Protein AF-A0A7J5IFQ5-F1 (afdb_monomer_lite)

pLDDT: mean 88.35, std 12.16, range [52.94, 97.81]

Secondary structure (DSSP, 8-state):
---HHHHHHHHHHHS-GGGTS-HHHHHIIIIIS---HHHHHHTHHHHHHHHHH-TTHHHHHHHHHHHHTTSSSHHHHHHHHHHHHHHHH--

Sequence (91 aa):
FRDEELEVKELQAKVTARHQIDSHVYEYLRYSCGFTSEEINRNKETFITAQENITDLIRELAILNGKSREKNNPKGWIINALKGKIKEYSA

Structure (mmCIF, N/CA/C/O backbone):
data_AF-A0A7J5IFQ5-F1
#
_entry.id   AF-A0A7J5IFQ5-F1
#
loop_
_atom_site.group_PDB
_atom_site.id
_atom_site.type_symbol
_atom_site.label_atom_id
_atom_site.label_alt_id
_atom_site.label_comp_id
_atom_site.label_asym_id
_atom_site.label_entity_id
_atom_site.label_seq_id
_atom_site.pdbx_PDB_ins_code
_atom_site.Cartn_x
_atom_site.Cartn_y
_atom_site.Cartn_z
_atom_site.occupancy
_atom_site.B_iso_or_equiv
_atom_site.auth_seq_id
_atom_site.auth_comp_id
_atom_site.auth_asym_id
_atom_site.auth_atom_id
_atom_site.pdbx_PDB_model_num
ATOM 1 N N . PHE A 1 1 ? -10.471 25.699 21.222 1.00 52.94 1 PHE A N 1
ATOM 2 C CA . PHE A 1 1 ? -10.561 24.241 21.046 1.00 52.94 1 PHE A CA 1
ATOM 3 C C . PHE A 1 1 ? -9.377 23.834 20.189 1.00 52.94 1 PHE A C 1
ATOM 5 O O . PHE A 1 1 ? -9.239 24.384 19.104 1.00 52.94 1 PHE A O 1
ATOM 12 N N . ARG A 1 2 ? -8.439 23.048 20.735 1.00 56.06 2 ARG A N 1
ATOM 13 C CA . ARG A 1 2 ? -7.326 22.491 19.953 1.00 56.06 2 ARG A CA 1
ATOM 14 C C . ARG A 1 2 ? -7.907 21.347 19.138 1.00 56.06 2 ARG A C 1
ATOM 16 O O . ARG A 1 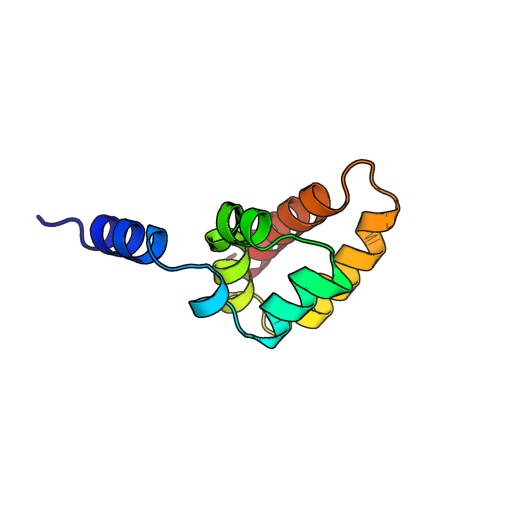2 ? -8.569 20.486 19.705 1.00 56.06 2 ARG A O 1
ATOM 23 N N . ASP A 1 3 ? -7.733 21.419 17.832 1.00 62.81 3 ASP A N 1
ATOM 24 C CA . ASP A 1 3 ? -8.225 20.416 16.901 1.00 6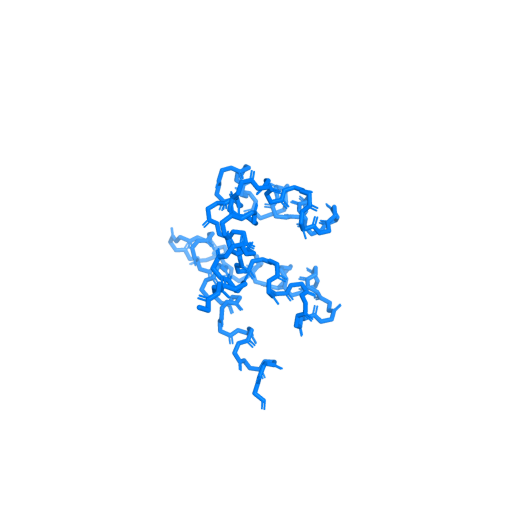2.81 3 ASP A CA 1
ATOM 25 C C . ASP A 1 3 ? -7.247 19.231 16.942 1.00 62.81 3 ASP A C 1
ATOM 27 O O . ASP A 1 3 ? -6.262 19.191 16.205 1.00 62.81 3 ASP A O 1
ATOM 31 N N . GLU A 1 4 ? -7.444 18.329 17.911 1.00 69.88 4 GLU A N 1
ATOM 32 C CA . GLU A 1 4 ? -6.582 17.156 18.142 1.00 69.88 4 GLU A CA 1
ATOM 33 C C . GLU A 1 4 ? -6.420 16.310 16.872 1.00 69.88 4 GLU A C 1
ATOM 35 O O . GLU A 1 4 ? -5.353 15.754 16.622 1.00 69.88 4 GLU A O 1
ATOM 40 N N . GLU A 1 5 ? -7.445 16.268 16.020 1.00 70.50 5 GLU A N 1
ATOM 41 C CA . GLU A 1 5 ? -7.412 15.541 14.753 1.00 70.50 5 GLU A CA 1
ATOM 42 C C . GLU A 1 5 ? -6.400 16.145 13.762 1.00 70.50 5 GLU A C 1
ATOM 44 O O . GLU A 1 5 ? -5.727 15.428 13.015 1.00 70.50 5 GLU A O 1
ATOM 49 N N . LEU A 1 6 ? -6.254 17.472 13.781 1.00 68.12 6 LEU A N 1
ATOM 50 C CA . LEU A 1 6 ? -5.336 18.218 12.924 1.00 68.12 6 LEU A CA 1
ATOM 51 C C . LEU A 1 6 ? -3.886 18.041 13.396 1.00 68.12 6 LEU A C 1
ATOM 53 O O . LEU A 1 6 ? -2.995 17.800 12.583 1.00 68.12 6 LEU A O 1
ATOM 57 N N . GLU A 1 7 ? -3.667 18.041 14.712 1.00 70.00 7 GLU A N 1
ATOM 58 C CA . GLU A 1 7 ? -2.360 17.772 15.326 1.00 70.00 7 GLU A CA 1
ATOM 59 C C . GLU A 1 7 ? -1.895 16.325 15.072 1.00 70.00 7 GLU A C 1
ATOM 61 O O . GLU A 1 7 ? -0.738 16.091 14.708 1.00 70.00 7 GLU A O 1
ATOM 66 N N . VAL A 1 8 ? -2.804 15.347 15.166 1.00 67.06 8 VAL A N 1
ATOM 67 C CA . VAL A 1 8 ? -2.521 13.943 14.824 1.00 67.06 8 VAL A CA 1
ATOM 68 C C . VAL A 1 8 ? -2.155 13.799 13.346 1.00 67.06 8 VAL A C 1
ATOM 70 O O . VAL A 1 8 ? -1.166 13.134 13.031 1.00 67.06 8 VAL A O 1
ATOM 73 N N . LYS A 1 9 ? -2.885 14.456 12.436 1.00 64.38 9 LYS A N 1
ATOM 74 C CA . LYS A 1 9 ? -2.567 14.455 10.998 1.00 64.38 9 LYS A CA 1
ATOM 75 C C . LYS A 1 9 ? -1.196 15.068 10.710 1.00 64.38 9 LYS A C 1
ATOM 77 O O . LYS A 1 9 ? -0.420 14.491 9.948 1.00 64.38 9 LYS A O 1
ATOM 82 N N . GLU A 1 10 ? -0.844 16.185 11.346 1.00 65.81 10 GLU A N 1
ATOM 83 C CA . GLU A 1 10 ? 0.476 16.813 11.184 1.00 65.81 10 GLU A CA 1
ATOM 84 C C . GLU A 1 10 ? 1.623 15.949 11.730 1.00 65.81 10 GLU A C 1
ATOM 86 O O . GLU A 1 10 ? 2.694 15.864 11.117 1.00 65.81 10 GLU A O 1
ATOM 91 N N . LEU A 1 11 ? 1.415 15.274 12.863 1.00 63.72 11 LEU A N 1
ATOM 92 C CA . LEU A 1 11 ? 2.384 14.333 13.428 1.00 63.72 11 LEU A CA 1
ATOM 93 C C . LEU A 1 11 ? 2.558 13.108 12.526 1.00 63.72 11 LEU A C 1
ATOM 95 O O . LEU A 1 11 ? 3.689 12.740 12.198 1.00 63.72 11 LEU A O 1
ATOM 99 N N . GLN A 1 12 ? 1.460 12.521 12.049 1.00 63.44 12 GLN A N 1
ATOM 100 C CA . GLN A 1 12 ? 1.497 11.408 11.102 1.00 63.44 12 GLN A CA 1
ATOM 101 C C . GLN A 1 12 ? 2.134 11.808 9.768 1.00 63.44 12 GLN A C 1
ATOM 103 O O . GLN A 1 12 ? 2.846 10.999 9.172 1.00 63.44 12 GLN A O 1
ATOM 108 N N . ALA A 1 13 ? 1.966 13.051 9.307 1.00 62.66 13 ALA A N 1
ATOM 109 C CA . ALA A 1 13 ? 2.607 13.554 8.094 1.00 62.66 13 ALA A CA 1
ATOM 110 C C . ALA A 1 13 ? 4.145 13.500 8.179 1.00 62.66 13 ALA A C 1
ATOM 112 O O . ALA A 1 13 ? 4.786 13.152 7.183 1.00 62.66 13 ALA A O 1
ATOM 113 N N . LYS A 1 14 ? 4.723 13.746 9.365 1.00 64.31 14 LYS A N 1
ATOM 114 C CA . LYS A 1 14 ? 6.177 13.719 9.618 1.00 64.31 14 LYS A CA 1
ATOM 115 C C . LYS A 1 14 ? 6.759 12.306 9.722 1.00 64.31 14 LYS A C 1
ATOM 117 O O . LYS A 1 14 ? 7.943 12.118 9.447 1.00 64.31 14 LYS A O 1
ATOM 122 N N . VAL A 1 15 ? 5.951 11.312 10.091 1.00 73.50 15 VAL A N 1
ATOM 123 C CA . VAL A 1 15 ? 6.390 9.912 10.187 1.00 73.50 15 VAL A CA 1
ATOM 124 C C . VAL A 1 15 ? 6.435 9.281 8.792 1.00 73.50 15 VAL A C 1
ATOM 126 O O . VAL A 1 15 ? 5.551 9.489 7.958 1.00 73.50 15 VAL A O 1
ATOM 129 N N . THR A 1 16 ? 7.494 8.525 8.493 1.00 80.62 16 THR A N 1
ATOM 130 C CA . THR A 1 16 ? 7.593 7.830 7.204 1.00 80.62 16 THR A CA 1
ATOM 131 C C . THR A 1 16 ? 6.683 6.605 7.184 1.00 80.62 16 THR A C 1
ATOM 133 O O . THR A 1 16 ? 6.539 5.907 8.188 1.00 80.62 16 THR A O 1
ATOM 136 N N . ALA A 1 17 ? 6.126 6.287 6.014 1.00 81.69 17 ALA A N 1
ATOM 137 C CA . ALA A 1 17 ? 5.230 5.140 5.843 1.00 81.69 17 ALA A CA 1
ATOM 138 C C . ALA A 1 17 ? 5.814 3.804 6.338 1.00 81.69 17 ALA A C 1
ATOM 140 O O . ALA A 1 17 ? 5.072 2.927 6.764 1.00 81.69 17 ALA A O 1
ATOM 141 N N . ARG A 1 18 ? 7.147 3.662 6.331 1.00 83.62 18 ARG A N 1
ATOM 142 C CA . ARG A 1 18 ? 7.853 2.468 6.817 1.00 83.62 18 ARG A CA 1
ATOM 143 C C . ARG A 1 18 ? 7.572 2.154 8.290 1.00 83.62 18 ARG A C 1
ATOM 145 O O . ARG A 1 18 ? 7.659 0.997 8.672 1.00 83.62 18 ARG A O 1
ATOM 152 N N . HIS A 1 19 ? 7.286 3.163 9.109 1.00 87.38 19 HIS A N 1
ATOM 153 C CA . HIS A 1 19 ? 7.016 2.972 10.537 1.00 87.38 19 HIS A CA 1
ATOM 154 C C . HIS A 1 19 ? 5.528 2.794 10.857 1.00 87.38 19 HIS A C 1
ATOM 156 O O . HIS A 1 19 ? 5.196 2.486 11.994 1.00 87.38 19 HIS A O 1
ATOM 162 N N . GLN A 1 20 ? 4.643 3.024 9.884 1.00 90.00 20 GLN A N 1
ATOM 163 C CA . GLN A 1 20 ? 3.189 3.010 10.084 1.00 90.00 20 GLN A CA 1
ATOM 164 C C . GLN A 1 20 ? 2.506 1.840 9.369 1.00 90.00 20 GLN A C 1
ATOM 166 O O . GLN A 1 20 ? 1.423 1.420 9.760 1.00 90.00 20 GLN A O 1
ATOM 171 N N . ILE A 1 21 ? 3.134 1.324 8.315 1.00 93.12 21 ILE A N 1
ATOM 172 C CA . ILE A 1 21 ? 2.678 0.155 7.567 1.00 93.12 21 ILE A CA 1
ATOM 173 C C . ILE A 1 21 ? 3.430 -1.067 8.096 1.00 93.12 21 ILE A C 1
ATOM 175 O O . ILE A 1 21 ? 4.640 -0.996 8.320 1.00 93.12 21 ILE A O 1
ATOM 179 N N . ASP A 1 22 ? 2.718 -2.179 8.267 1.00 94.88 22 ASP A N 1
ATOM 180 C CA . ASP A 1 22 ? 3.287 -3.478 8.614 1.00 94.88 22 ASP A CA 1
ATOM 181 C C . ASP A 1 22 ? 4.453 -3.836 7.678 1.00 94.88 22 ASP A C 1
ATOM 183 O O . ASP A 1 22 ? 4.408 -3.574 6.470 1.00 94.88 22 ASP A O 1
ATOM 187 N N . SER A 1 23 ? 5.517 -4.431 8.224 1.00 94.25 23 SER A N 1
ATOM 188 C CA . SER A 1 23 ? 6.739 -4.677 7.458 1.00 94.25 23 SER A CA 1
ATOM 189 C C . SER A 1 23 ? 6.502 -5.588 6.257 1.00 94.25 23 SER A C 1
ATOM 191 O O . SER A 1 23 ? 7.047 -5.310 5.189 1.00 94.25 23 SER A O 1
ATOM 193 N N . HIS A 1 24 ? 5.649 -6.612 6.375 1.00 95.50 24 HIS A N 1
ATOM 194 C CA . HIS A 1 24 ? 5.343 -7.490 5.247 1.00 95.50 24 HIS A CA 1
ATOM 195 C C . HIS A 1 24 ? 4.544 -6.759 4.169 1.00 95.50 24 HIS A C 1
ATOM 197 O O . HIS A 1 24 ? 4.819 -6.924 2.979 1.00 95.50 24 HIS A O 1
ATOM 203 N N . VAL A 1 25 ? 3.589 -5.910 4.558 1.00 96.19 25 VAL A N 1
ATOM 204 C CA . VAL A 1 25 ? 2.820 -5.089 3.607 1.00 96.19 25 VAL A CA 1
ATOM 205 C C . VAL A 1 25 ? 3.738 -4.106 2.886 1.00 96.19 25 VAL A C 1
ATOM 207 O O . VAL A 1 25 ? 3.694 -3.998 1.658 1.00 96.19 25 VAL A O 1
ATOM 210 N N . TYR A 1 26 ? 4.616 -3.426 3.624 1.00 96.19 26 TYR A N 1
ATOM 211 C CA . TYR A 1 26 ? 5.582 -2.494 3.053 1.00 96.19 26 TYR A CA 1
ATOM 212 C C . TYR A 1 26 ? 6.528 -3.194 2.068 1.00 96.19 26 TYR A C 1
ATOM 214 O O . TYR A 1 26 ? 6.715 -2.722 0.944 1.00 96.19 26 TYR A O 1
ATOM 222 N N . GLU A 1 27 ? 7.102 -4.335 2.450 1.00 96.06 27 GLU A N 1
ATOM 223 C CA . GLU A 1 27 ? 7.983 -5.124 1.585 1.00 96.06 27 GLU A CA 1
ATOM 224 C C . GLU A 1 27 ? 7.254 -5.639 0.343 1.00 96.06 27 GLU A C 1
ATOM 226 O O . GLU A 1 27 ? 7.799 -5.564 -0.761 1.00 96.06 27 GLU A O 1
ATOM 231 N N . TYR A 1 28 ? 5.998 -6.069 0.474 1.00 97.00 28 TYR A N 1
ATOM 232 C CA . TYR A 1 28 ? 5.195 -6.485 -0.671 1.00 97.00 28 TYR A CA 1
ATOM 233 C C . TYR A 1 28 ? 4.980 -5.334 -1.661 1.00 97.00 28 TYR A C 1
ATOM 235 O O . T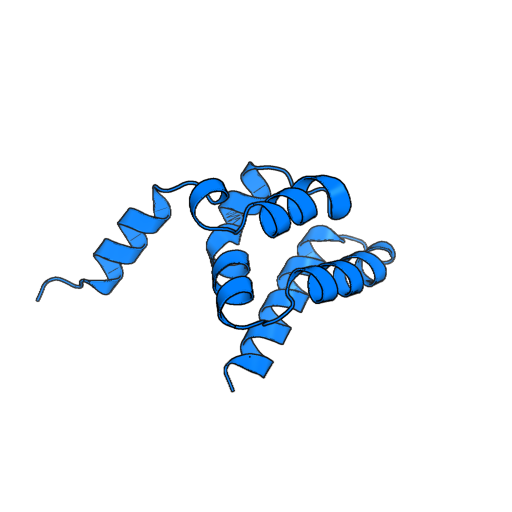YR A 1 28 ? 5.192 -5.494 -2.867 1.00 97.00 28 TYR A O 1
ATOM 243 N N . LEU A 1 29 ? 4.640 -4.140 -1.164 1.00 97.00 29 LEU A N 1
ATOM 244 C CA . LEU A 1 29 ? 4.508 -2.941 -1.996 1.00 97.00 29 LEU A CA 1
ATOM 245 C C . LEU A 1 29 ? 5.820 -2.609 -2.726 1.00 97.00 29 LEU A C 1
ATOM 247 O O . LEU A 1 29 ? 5.795 -2.277 -3.913 1.00 97.00 29 LEU A O 1
ATOM 251 N N . ARG A 1 30 ? 6.968 -2.735 -2.049 1.00 96.69 30 ARG A N 1
ATOM 252 C CA . ARG A 1 30 ? 8.289 -2.442 -2.628 1.00 96.69 30 ARG A CA 1
ATOM 253 C C . ARG A 1 30 ? 8.725 -3.458 -3.673 1.00 96.69 30 ARG A C 1
ATOM 255 O O . ARG A 1 30 ? 9.102 -3.071 -4.776 1.00 96.69 30 ARG A O 1
ATOM 262 N N . TYR A 1 31 ? 8.698 -4.737 -3.321 1.00 96.06 31 TYR A N 1
ATOM 263 C CA . TYR A 1 31 ? 9.352 -5.782 -4.104 1.00 96.06 31 TYR A CA 1
ATOM 264 C C . TYR A 1 31 ? 8.400 -6.498 -5.060 1.00 96.06 31 TYR A C 1
ATOM 266 O O . TYR A 1 31 ? 8.816 -6.868 -6.153 1.00 96.06 31 TYR A O 1
ATOM 274 N N . SER A 1 32 ? 7.123 -6.653 -4.694 1.00 95.75 32 SER A N 1
ATOM 275 C CA . SER A 1 32 ? 6.139 -7.343 -5.542 1.00 95.75 32 SER A CA 1
ATOM 276 C C . SER A 1 32 ? 5.353 -6.381 -6.430 1.00 95.75 32 SER A C 1
ATOM 278 O O . SER A 1 32 ? 5.114 -6.685 -7.599 1.00 95.75 32 SER A O 1
ATOM 280 N N . CYS A 1 33 ? 4.960 -5.218 -5.902 1.00 95.38 33 CYS A N 1
ATOM 281 C CA . CYS A 1 33 ? 4.196 -4.210 -6.650 1.00 95.38 33 CYS A CA 1
ATOM 282 C C . CYS A 1 33 ? 5.074 -3.120 -7.301 1.00 95.38 33 CYS A C 1
ATOM 284 O O . CYS A 1 33 ? 4.568 -2.314 -8.082 1.00 95.38 33 CYS A O 1
ATOM 286 N N . GLY A 1 34 ? 6.375 -3.072 -6.990 1.00 95.62 34 GLY A N 1
ATOM 287 C CA . GLY A 1 34 ? 7.333 -2.154 -7.621 1.00 95.62 34 GLY A CA 1
ATOM 288 C C . GLY A 1 34 ? 7.176 -0.679 -7.229 1.00 95.62 34 GLY A C 1
ATOM 289 O O . GLY A 1 34 ? 7.556 0.210 -8.001 1.00 95.62 34 GLY A O 1
ATOM 290 N N . PHE A 1 35 ? 6.592 -0.391 -6.064 1.00 96.75 35 PHE A N 1
ATOM 291 C CA . PHE A 1 35 ? 6.550 0.971 -5.533 1.00 96.75 35 PHE A CA 1
ATOM 292 C C . PHE A 1 35 ? 7.923 1.396 -4.995 1.00 96.75 35 PHE A C 1
ATOM 294 O O . PHE A 1 35 ? 8.674 0.601 -4.426 1.00 96.75 35 PHE A O 1
ATOM 301 N N . THR A 1 36 ? 8.255 2.677 -5.124 1.00 95.69 36 THR A N 1
ATOM 302 C CA . THR A 1 36 ? 9.414 3.272 -4.443 1.00 95.69 36 THR A CA 1
ATOM 303 C C . THR A 1 36 ? 9.039 3.691 -3.018 1.00 95.69 36 THR A C 1
ATOM 305 O O . THR A 1 36 ? 7.859 3.839 -2.695 1.00 95.69 36 THR A O 1
ATOM 308 N N . SER A 1 37 ? 10.029 3.937 -2.145 1.00 91.56 37 SER A N 1
ATOM 309 C CA . SER A 1 37 ? 9.758 4.493 -0.805 1.00 91.56 37 SER A CA 1
ATOM 310 C C . SER A 1 37 ? 8.918 5.770 -0.879 1.00 91.56 37 SER A C 1
ATOM 312 O O . SER A 1 37 ? 8.032 5.975 -0.055 1.00 91.56 37 SER A O 1
ATOM 314 N N . GLU A 1 38 ? 9.226 6.629 -1.853 1.00 93.31 38 GLU A N 1
ATOM 315 C CA . GLU A 1 38 ? 8.591 7.932 -2.022 1.00 93.31 38 GLU A CA 1
ATOM 316 C C . GLU A 1 38 ? 7.133 7.786 -2.463 1.00 93.31 38 GLU A C 1
ATOM 318 O O . GLU A 1 38 ? 6.256 8.446 -1.912 1.00 93.31 38 GLU A O 1
ATOM 323 N N . GLU A 1 39 ? 6.851 6.878 -3.399 1.00 95.19 39 GLU A N 1
ATOM 324 C CA . GLU A 1 39 ? 5.484 6.605 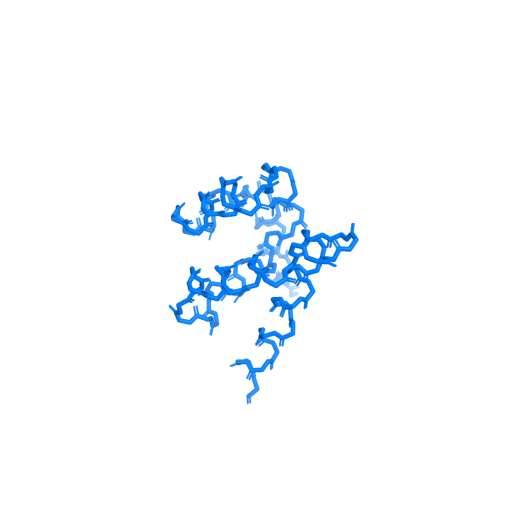-3.848 1.00 95.19 39 GLU A CA 1
ATOM 325 C C . GLU A 1 39 ? 4.627 6.001 -2.733 1.00 95.19 39 GLU A C 1
ATOM 327 O O . GLU A 1 39 ? 3.459 6.373 -2.599 1.00 95.19 39 GLU A O 1
ATOM 332 N N . ILE A 1 40 ? 5.203 5.122 -1.902 1.00 95.25 40 ILE A N 1
ATOM 333 C CA . ILE A 1 40 ? 4.515 4.608 -0.712 1.00 95.25 40 ILE A CA 1
ATOM 334 C C . ILE A 1 40 ? 4.248 5.749 0.267 1.00 95.25 40 ILE A C 1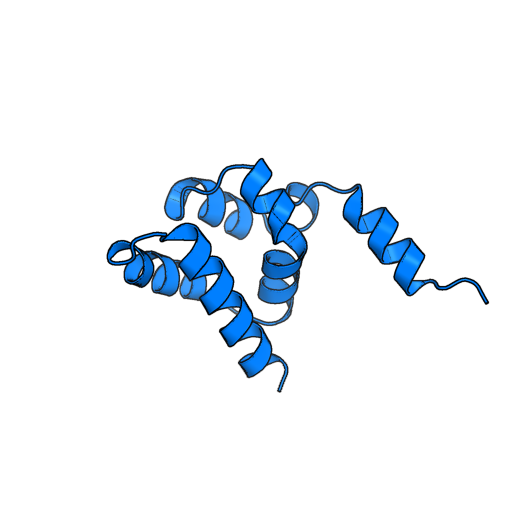
ATOM 336 O O . ILE A 1 40 ? 3.127 5.891 0.741 1.00 95.25 40 ILE A O 1
ATOM 340 N N . ASN A 1 41 ? 5.240 6.604 0.531 1.00 92.75 41 ASN A N 1
ATOM 341 C CA . ASN A 1 41 ? 5.081 7.717 1.462 1.00 92.75 41 ASN A CA 1
ATOM 342 C C . ASN A 1 41 ? 4.045 8.746 0.990 1.00 92.75 41 ASN A C 1
ATOM 344 O O . ASN A 1 41 ? 3.286 9.265 1.802 1.00 92.75 41 ASN A O 1
ATOM 348 N N . ARG A 1 42 ? 3.964 8.997 -0.321 1.00 93.56 42 ARG A N 1
ATOM 349 C CA . ARG A 1 42 ? 2.971 9.894 -0.931 1.00 93.56 42 ARG A CA 1
ATOM 350 C C . ARG A 1 42 ? 1.539 9.361 -0.820 1.00 93.56 42 ARG A C 1
ATOM 352 O O . ARG A 1 42 ? 0.606 10.152 -0.782 1.00 93.56 42 ARG A O 1
ATOM 359 N N . ASN A 1 43 ? 1.366 8.040 -0.766 1.00 94.38 43 ASN A N 1
ATOM 360 C CA . ASN A 1 43 ? 0.059 7.378 -0.681 1.00 94.38 43 ASN A CA 1
ATOM 361 C C . ASN A 1 43 ? -0.161 6.674 0.671 1.00 94.38 43 ASN A C 1
ATOM 363 O O . ASN A 1 43 ? -1.023 5.802 0.777 1.00 94.38 43 ASN A O 1
ATOM 367 N N . LYS A 1 44 ? 0.617 7.032 1.702 1.00 92.75 44 LYS A N 1
ATOM 368 C CA . LYS A 1 44 ? 0.693 6.279 2.962 1.00 92.75 44 LYS A CA 1
ATOM 369 C C . LYS A 1 44 ? -0.644 6.141 3.672 1.00 92.75 44 LYS A C 1
ATOM 371 O O . LYS A 1 44 ? -0.949 5.053 4.135 1.00 92.75 44 LYS A O 1
ATOM 376 N N . GLU A 1 45 ? -1.464 7.189 3.672 1.00 92.50 45 GLU A N 1
ATOM 377 C CA . GLU A 1 45 ? -2.798 7.161 4.280 1.00 92.50 45 GLU A CA 1
ATOM 378 C C . GLU A 1 45 ? -3.666 6.065 3.658 1.00 92.50 45 GLU A C 1
ATOM 380 O O . GLU A 1 45 ? -4.291 5.297 4.374 1.00 92.50 45 GLU A O 1
ATOM 385 N N . THR A 1 46 ? -3.629 5.899 2.330 1.00 94.94 46 THR A N 1
ATOM 386 C CA . THR A 1 46 ? -4.394 4.834 1.661 1.00 94.94 46 THR A CA 1
ATOM 387 C C . THR A 1 46 ? -3.932 3.445 2.101 1.00 94.94 46 THR A C 1
ATOM 389 O O . THR A 1 46 ? -4.763 2.563 2.292 1.00 94.94 46 THR A O 1
ATOM 392 N N . PHE A 1 47 ? -2.626 3.232 2.273 1.00 95.44 47 PHE A N 1
ATOM 393 C CA . PHE A 1 47 ? -2.101 1.933 2.697 1.00 95.44 47 PHE A CA 1
ATOM 394 C C . PHE A 1 47 ? -2.349 1.650 4.183 1.00 95.44 47 PHE A C 1
ATOM 396 O O . PHE A 1 47 ? -2.688 0.520 4.522 1.00 95.44 47 PHE A O 1
ATOM 403 N N . ILE A 1 48 ? -2.232 2.663 5.045 1.00 93.94 48 ILE A N 1
ATOM 404 C CA . ILE A 1 48 ? -2.542 2.562 6.478 1.00 93.94 48 ILE A CA 1
ATOM 405 C C . ILE A 1 48 ? -4.027 2.236 6.659 1.00 93.94 48 ILE A C 1
ATOM 407 O O . ILE A 1 48 ? -4.357 1.218 7.258 1.00 93.94 48 ILE A O 1
ATOM 411 N N . THR A 1 49 ? -4.923 3.010 6.042 1.00 94.19 49 THR A N 1
ATOM 412 C CA . THR A 1 49 ? -6.366 2.751 6.130 1.00 94.19 49 THR A CA 1
ATOM 413 C C . THR A 1 49 ? -6.734 1.388 5.540 1.00 94.19 49 THR A C 1
ATOM 415 O O . THR A 1 49 ? -7.583 0.689 6.087 1.00 94.19 49 THR A O 1
ATOM 418 N N . ALA A 1 50 ? -6.085 0.957 4.453 1.00 94.88 50 ALA A N 1
ATOM 419 C CA . ALA A 1 50 ? -6.296 -0.387 3.919 1.00 94.88 50 ALA A CA 1
ATOM 420 C C . ALA A 1 50 ? -5.904 -1.478 4.922 1.00 94.88 50 ALA A C 1
ATOM 422 O O . ALA A 1 50 ? -6.641 -2.443 5.070 1.00 94.88 50 ALA A O 1
ATOM 423 N N . GLN A 1 51 ? -4.777 -1.328 5.619 1.00 94.50 51 GLN A N 1
ATOM 424 C CA . GLN A 1 51 ? -4.328 -2.283 6.634 1.00 94.50 51 GLN A CA 1
ATOM 425 C C . GLN A 1 51 ? -5.287 -2.351 7.826 1.00 94.50 51 GLN A C 1
ATOM 427 O O . GLN A 1 51 ? -5.498 -3.425 8.378 1.00 94.50 51 GLN A O 1
ATOM 432 N N . GLU A 1 52 ? -5.871 -1.220 8.214 1.00 92.50 52 GLU A N 1
ATOM 433 C CA . GLU A 1 52 ? -6.831 -1.143 9.319 1.00 92.50 52 GLU A CA 1
ATOM 434 C C . GLU A 1 52 ? -8.189 -1.774 8.974 1.00 92.50 52 GLU A C 1
ATOM 436 O O . GLU A 1 52 ? -8.840 -2.335 9.851 1.00 92.50 52 GLU A O 1
ATOM 441 N N . ASN A 1 53 ? -8.620 -1.700 7.708 1.00 92.12 53 ASN A N 1
ATOM 442 C CA . ASN A 1 53 ? -9.961 -2.128 7.284 1.00 92.12 53 ASN A CA 1
ATOM 443 C C . ASN A 1 53 ? -9.987 -3.494 6.572 1.00 92.12 53 ASN A C 1
ATOM 445 O O . ASN A 1 53 ? -11.029 -4.144 6.534 1.00 92.12 53 ASN A O 1
ATOM 449 N N . ILE A 1 54 ? -8.873 -3.943 5.985 1.00 91.75 54 ILE A N 1
ATOM 450 C CA . ILE A 1 54 ? -8.803 -5.173 5.183 1.00 91.75 54 ILE A CA 1
ATOM 451 C C . ILE A 1 54 ? -8.008 -6.236 5.944 1.00 91.75 54 ILE A C 1
ATOM 453 O O . ILE A 1 54 ? -6.786 -6.152 6.053 1.00 91.75 54 ILE A O 1
ATOM 457 N N . THR A 1 55 ? -8.698 -7.283 6.409 1.00 88.62 55 THR A N 1
ATOM 458 C CA . THR A 1 55 ? -8.119 -8.344 7.255 1.00 88.62 55 THR A CA 1
ATOM 459 C C . THR A 1 55 ? -6.928 -9.076 6.619 1.00 88.62 55 THR A C 1
ATOM 461 O O . THR A 1 55 ? -5.969 -9.387 7.316 1.00 88.62 55 THR A O 1
ATOM 464 N N . ASP A 1 56 ? -6.963 -9.350 5.309 1.00 92.50 56 ASP A N 1
ATOM 465 C CA . ASP A 1 56 ? -5.862 -9.993 4.566 1.00 92.50 56 ASP A CA 1
ATOM 466 C C . ASP A 1 56 ? -5.392 -9.090 3.415 1.00 92.50 56 ASP A C 1
ATOM 468 O O . ASP A 1 56 ? -5.617 -9.347 2.226 1.00 92.50 56 ASP A O 1
ATOM 472 N N . LEU A 1 57 ? -4.757 -7.972 3.782 1.00 94.94 57 LEU A N 1
ATOM 473 C CA . LEU A 1 57 ? -4.287 -6.975 2.821 1.00 94.94 57 LEU A CA 1
ATOM 474 C C . LEU A 1 57 ? -3.250 -7.538 1.833 1.00 94.94 57 LEU A C 1
ATOM 476 O O . LEU A 1 57 ? -3.252 -7.146 0.667 1.00 94.94 57 LEU A O 1
ATOM 480 N N . ILE A 1 58 ? -2.381 -8.467 2.249 1.00 96.25 58 ILE A N 1
ATOM 481 C CA . ILE A 1 58 ? -1.373 -9.072 1.359 1.00 96.25 58 ILE A CA 1
ATOM 482 C C . ILE A 1 58 ? -2.043 -9.845 0.225 1.00 96.25 58 ILE A C 1
ATOM 484 O O . ILE A 1 58 ? -1.679 -9.665 -0.941 1.00 96.25 58 ILE A O 1
ATOM 488 N N . ARG A 1 59 ? -3.045 -10.677 0.537 1.00 95.75 59 ARG A N 1
ATOM 489 C CA . ARG A 1 59 ? -3.815 -11.395 -0.486 1.00 95.75 59 ARG A CA 1
ATOM 490 C C . ARG A 1 59 ? -4.490 -10.435 -1.451 1.00 95.75 59 ARG A C 1
ATOM 492 O O . ARG A 1 59 ? -4.443 -10.651 -2.662 1.00 95.75 59 ARG A O 1
ATOM 499 N N . GLU A 1 60 ? -5.098 -9.375 -0.933 1.00 95.44 60 GLU A N 1
ATOM 500 C CA . GLU A 1 60 ? -5.761 -8.377 -1.766 1.00 95.44 60 GLU A CA 1
ATOM 501 C C . GLU A 1 60 ? -4.774 -7.645 -2.678 1.00 95.44 60 GLU A C 1
ATOM 503 O O . GLU A 1 60 ? -4.997 -7.553 -3.887 1.00 95.44 60 GLU A O 1
ATOM 508 N N . LEU A 1 61 ? -3.627 -7.215 -2.150 1.00 96.50 61 LEU A N 1
ATOM 509 C CA . LEU A 1 61 ? -2.556 -6.624 -2.951 1.00 96.50 61 LEU A CA 1
ATOM 510 C C . LEU A 1 61 ? -2.050 -7.589 -4.026 1.00 96.50 61 LEU A C 1
ATOM 512 O O . LEU A 1 61 ? -1.800 -7.147 -5.144 1.00 96.50 61 LEU A O 1
ATOM 516 N N . ALA A 1 62 ? -1.954 -8.889 -3.744 1.00 96.94 62 ALA A N 1
ATOM 517 C CA . ALA A 1 62 ? -1.561 -9.883 -4.740 1.00 96.94 62 ALA A CA 1
ATOM 518 C C . ALA A 1 62 ? -2.567 -9.984 -5.897 1.00 96.94 62 ALA A C 1
ATOM 520 O O . ALA A 1 62 ? -2.171 -9.994 -7.067 1.00 96.94 62 ALA A O 1
ATOM 521 N N . ILE A 1 63 ? -3.868 -9.990 -5.590 1.00 96.44 63 ILE A N 1
ATOM 522 C CA . ILE A 1 63 ? -4.937 -9.992 -6.599 1.00 96.44 63 ILE A CA 1
ATOM 523 C C . ILE A 1 63 ? -4.888 -8.704 -7.429 1.00 96.44 63 ILE A C 1
ATOM 525 O O . ILE A 1 63 ? -4.942 -8.755 -8.662 1.00 96.44 63 ILE A O 1
ATOM 529 N N . LEU A 1 64 ? -4.771 -7.547 -6.772 1.00 96.44 64 LEU A N 1
ATOM 530 C CA . LEU A 1 64 ? -4.710 -6.249 -7.445 1.00 96.44 64 LEU A CA 1
ATOM 531 C C . LEU A 1 64 ? -3.458 -6.118 -8.317 1.00 96.44 64 LEU A C 1
ATOM 533 O O . LEU A 1 64 ? -3.556 -5.641 -9.445 1.00 96.44 64 LEU A O 1
ATOM 537 N N . ASN A 1 65 ? -2.306 -6.584 -7.836 1.00 96.50 65 ASN A N 1
ATOM 538 C CA . ASN A 1 65 ? -1.051 -6.577 -8.582 1.00 96.50 65 ASN A CA 1
ATOM 539 C C . ASN A 1 65 ? -1.107 -7.494 -9.810 1.00 96.50 65 ASN A C 1
ATOM 541 O O . ASN A 1 65 ? -0.585 -7.149 -10.863 1.00 96.50 65 ASN A O 1
ATOM 545 N N . GLY A 1 66 ? -1.788 -8.641 -9.721 1.00 96.69 66 GLY A N 1
ATOM 546 C CA . GLY A 1 66 ? -2.047 -9.488 -10.887 1.00 96.69 66 GLY A CA 1
ATOM 547 C C . GLY A 1 66 ? -2.875 -8.765 -11.955 1.00 96.69 66 GLY A C 1
ATOM 548 O O . GLY A 1 66 ? -2.485 -8.733 -13.120 1.00 96.69 66 GLY A O 1
ATOM 549 N N . LYS A 1 67 ? -3.983 -8.129 -11.547 1.00 95.94 67 LYS A N 1
ATOM 550 C CA . LYS A 1 67 ? -4.913 -7.414 -12.445 1.00 95.94 67 LYS A CA 1
ATOM 551 C C . LYS A 1 67 ? -4.339 -6.123 -13.035 1.00 95.94 67 LYS A C 1
ATOM 553 O O . LYS A 1 67 ? -4.763 -5.692 -14.108 1.00 95.94 67 LYS A O 1
ATOM 558 N N . SER A 1 68 ? -3.410 -5.476 -12.336 1.00 96.31 68 SER A N 1
ATOM 559 C CA . SER A 1 68 ? -2.850 -4.187 -12.749 1.00 96.31 68 SER A CA 1
ATOM 560 C C . SER A 1 68 ? -1.865 -4.300 -13.916 1.00 96.31 68 SER A C 1
ATOM 562 O O . SER A 1 68 ? -1.654 -3.312 -14.615 1.00 96.31 68 SER A O 1
ATOM 564 N N . ARG A 1 69 ? -1.299 -5.491 -14.165 1.00 93.62 69 ARG A N 1
ATOM 565 C CA . ARG A 1 69 ? -0.296 -5.751 -15.218 1.00 93.62 69 ARG A CA 1
ATOM 566 C C . ARG A 1 69 ? -0.771 -5.402 -16.626 1.00 93.62 69 ARG A C 1
ATOM 568 O O . ARG A 1 69 ? 0.037 -5.018 -17.460 1.00 93.62 69 ARG A O 1
ATOM 575 N N . GLU A 1 70 ? -2.072 -5.503 -16.877 1.00 93.62 70 GLU A N 1
ATOM 576 C CA . GLU A 1 70 ? -2.690 -5.180 -18.169 1.00 93.62 70 GLU A CA 1
ATOM 577 C C . GLU A 1 70 ? -3.073 -3.694 -18.296 1.00 93.62 70 GLU A C 1
ATOM 579 O O . GLU A 1 70 ? -3.736 -3.293 -19.252 1.00 93.62 70 GLU A O 1
ATOM 584 N N . LYS A 1 71 ? -2.738 -2.859 -17.305 1.00 94.81 71 LYS A N 1
ATOM 585 C CA . LYS A 1 71 ? -3.126 -1.444 -17.262 1.00 94.81 71 LYS A CA 1
ATOM 586 C C . LYS A 1 71 ? -1.960 -0.551 -17.668 1.00 94.81 71 LYS A C 1
ATOM 588 O O . LYS A 1 71 ? -0.817 -0.803 -17.310 1.00 94.81 71 LYS A O 1
ATOM 593 N N . ASN A 1 72 ? -2.278 0.572 -18.311 1.00 93.50 72 ASN A N 1
ATOM 594 C CA . ASN A 1 72 ? -1.282 1.571 -18.724 1.00 93.50 72 ASN A CA 1
ATOM 595 C C . ASN A 1 72 ? -0.512 2.186 -17.539 1.00 93.50 72 ASN A C 1
ATOM 597 O O . ASN A 1 72 ? 0.642 2.571 -17.684 1.00 93.50 72 ASN A O 1
ATOM 601 N N . ASN A 1 73 ? -1.143 2.279 -16.362 1.00 94.75 73 ASN A N 1
ATOM 602 C CA . ASN A 1 73 ? -0.505 2.709 -15.116 1.00 94.75 73 ASN A CA 1
ATOM 603 C C . ASN A 1 73 ? -0.833 1.710 -13.990 1.00 94.75 73 ASN A C 1
ATOM 605 O O . ASN A 1 73 ? -1.798 1.927 -13.248 1.00 94.75 73 ASN A O 1
ATOM 609 N N . PRO A 1 74 ? -0.057 0.618 -13.853 1.00 95.62 74 PRO A N 1
ATOM 610 C CA . PRO A 1 74 ? -0.350 -0.447 -12.896 1.00 95.62 74 PRO A CA 1
ATOM 611 C C . PRO A 1 74 ? -0.411 0.045 -11.444 1.00 95.62 74 PRO A C 1
ATOM 613 O O . PRO A 1 74 ? -1.359 -0.257 -10.721 1.00 95.62 74 PRO A O 1
ATOM 616 N N . LYS A 1 75 ? 0.557 0.869 -11.021 1.00 95.94 75 LYS A N 1
ATOM 617 C CA . LYS A 1 75 ? 0.647 1.384 -9.643 1.00 95.94 75 LYS A CA 1
ATOM 618 C C . LYS A 1 75 ? -0.499 2.328 -9.294 1.00 95.94 75 LYS A C 1
ATOM 620 O O . LYS A 1 75 ? -1.134 2.167 -8.253 1.00 95.94 75 LYS A O 1
ATOM 625 N N . GLY A 1 76 ? -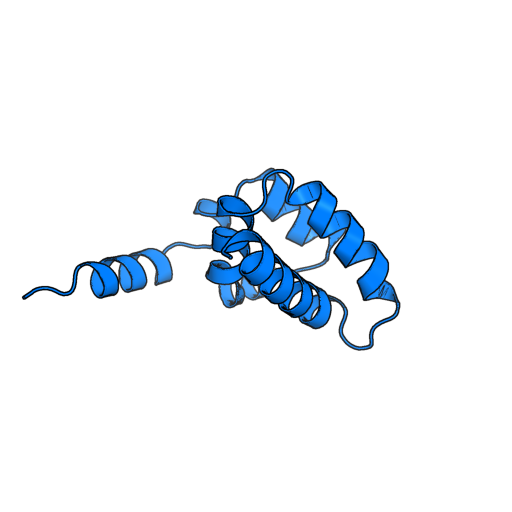0.807 3.276 -10.183 1.00 96.62 76 GLY A N 1
ATOM 626 C CA . GLY A 1 76 ? -1.958 4.165 -10.006 1.00 96.62 76 GLY A CA 1
ATOM 627 C C . GLY A 1 76 ? -3.281 3.398 -9.970 1.00 96.62 76 GLY A C 1
ATOM 628 O O . GLY A 1 76 ? -4.170 3.727 -9.185 1.00 96.62 76 GLY A O 1
ATOM 629 N N . TRP A 1 77 ? -3.393 2.329 -10.765 1.00 97.81 77 TRP A N 1
ATOM 630 C CA . TRP A 1 77 ? -4.565 1.460 -10.754 1.00 97.81 77 TRP A CA 1
ATOM 631 C C . TRP A 1 77 ? -4.719 0.703 -9.428 1.00 97.81 77 TRP A C 1
ATOM 633 O O . TRP A 1 77 ? -5.817 0.700 -8.878 1.00 97.81 77 TRP A O 1
ATOM 643 N N . ILE A 1 78 ? -3.636 0.136 -8.873 1.00 97.06 78 ILE A N 1
ATOM 644 C CA . ILE A 1 78 ? -3.655 -0.529 -7.555 1.00 97.06 78 ILE A CA 1
ATOM 645 C C . ILE A 1 78 ? -4.160 0.433 -6.474 1.00 97.06 78 ILE A C 1
ATOM 647 O O . ILE A 1 78 ? -5.054 0.068 -5.717 1.00 97.06 78 ILE A O 1
ATOM 651 N N . ILE A 1 79 ? -3.643 1.668 -6.427 1.00 96.94 79 ILE A N 1
ATOM 652 C CA . ILE A 1 79 ? -4.067 2.675 -5.439 1.00 96.94 79 ILE A CA 1
ATOM 653 C C . ILE A 1 79 ? -5.570 2.963 -5.561 1.00 96.94 79 ILE A C 1
ATOM 655 O O . ILE A 1 79 ? -6.281 2.979 -4.557 1.00 96.94 79 ILE A O 1
ATOM 659 N N . ASN A 1 80 ? -6.073 3.172 -6.780 1.00 96.44 80 ASN A N 1
ATOM 660 C CA . ASN A 1 80 ? -7.492 3.461 -6.999 1.00 96.44 80 ASN A CA 1
ATOM 661 C C . ASN A 1 80 ? -8.394 2.271 -6.651 1.00 96.44 80 ASN A C 1
ATOM 663 O O . ASN A 1 80 ? -9.439 2.462 -6.032 1.00 96.44 80 ASN A O 1
ATOM 667 N N . ALA A 1 81 ? -7.985 1.052 -7.004 1.00 96.06 81 ALA A N 1
ATOM 668 C CA . ALA A 1 81 ? -8.718 -0.158 -6.652 1.00 96.06 81 ALA A CA 1
ATOM 669 C C . ALA A 1 81 ? -8.757 -0.373 -5.131 1.00 96.06 81 ALA A C 1
ATOM 671 O O . ALA A 1 81 ? -9.803 -0.714 -4.582 1.00 96.06 81 ALA A O 1
ATOM 672 N N . LEU A 1 82 ? -7.646 -0.100 -4.440 1.00 95.75 82 LEU A N 1
ATOM 673 C CA . LEU A 1 82 ? -7.562 -0.202 -2.986 1.00 95.75 82 LEU A CA 1
ATOM 674 C C . LEU A 1 82 ? -8.471 0.824 -2.292 1.00 95.75 82 LEU A C 1
ATOM 676 O O . LEU A 1 82 ? -9.197 0.464 -1.372 1.00 95.75 82 LEU A O 1
ATOM 680 N N . LYS A 1 83 ? -8.524 2.069 -2.789 1.00 94.56 83 LYS A N 1
ATOM 681 C CA . LYS A 1 83 ? -9.482 3.088 -2.316 1.00 94.56 83 LYS A CA 1
ATOM 682 C C . LYS A 1 83 ? -10.939 2.660 -2.492 1.00 94.56 83 LYS A C 1
ATOM 684 O O . LYS A 1 83 ? -11.763 2.985 -1.645 1.00 94.56 83 LYS A O 1
ATOM 689 N N . GLY A 1 84 ? -11.260 1.966 -3.586 1.00 94.62 84 GLY A N 1
ATOM 690 C CA . GLY A 1 84 ? -12.586 1.384 -3.803 1.00 94.62 84 GLY A CA 1
ATOM 691 C C . GLY A 1 84 ? -12.922 0.339 -2.741 1.00 94.62 84 GLY A C 1
ATOM 692 O O . GLY A 1 84 ? -13.943 0.462 -2.077 1.00 94.62 84 GLY A O 1
ATOM 693 N N . LYS A 1 85 ? -12.009 -0.611 -2.509 1.00 92.00 85 LYS A N 1
ATOM 694 C CA . LYS A 1 85 ? -12.174 -1.656 -1.488 1.00 92.00 85 LYS A CA 1
ATOM 695 C C . LYS A 1 85 ? -12.336 -1.093 -0.081 1.00 92.00 85 LYS A C 1
ATOM 697 O O . LYS A 1 85 ? -13.237 -1.524 0.619 1.00 92.00 85 LYS A O 1
ATOM 702 N N . ILE A 1 86 ? -11.530 -0.107 0.324 1.00 92.44 86 ILE A N 1
ATOM 703 C CA . ILE A 1 86 ? -11.681 0.538 1.642 1.00 92.44 86 ILE A CA 1
ATOM 704 C C . ILE A 1 86 ? -13.126 1.009 1.845 1.00 92.44 86 ILE A C 1
ATOM 706 O O . ILE A 1 86 ? -13.718 0.716 2.871 1.00 92.44 86 ILE A O 1
ATOM 710 N N . LYS A 1 87 ? -13.730 1.657 0.841 1.00 90.50 87 LYS A N 1
ATOM 711 C CA . LYS A 1 87 ? -15.123 2.120 0.931 1.00 90.50 87 LYS A CA 1
ATOM 712 C C . LYS A 1 87 ? -16.139 0.985 1.070 1.00 90.50 87 LYS A C 1
ATOM 714 O O . LYS A 1 87 ? -17.164 1.205 1.695 1.00 90.50 87 LYS A O 1
ATOM 719 N N . GLU A 1 88 ? -15.879 -0.180 0.481 1.00 86.38 88 GLU A N 1
ATOM 720 C CA . GLU A 1 88 ? -16.746 -1.361 0.612 1.00 86.38 88 GLU A CA 1
ATOM 721 C C . GLU A 1 88 ? -16.660 -1.984 2.011 1.00 86.38 88 GLU A C 1
ATOM 723 O O . GLU A 1 88 ? -17.666 -2.463 2.514 1.00 86.38 88 GLU A O 1
ATOM 728 N N . TYR A 1 89 ? -15.479 -1.968 2.640 1.00 77.50 89 TYR A N 1
ATOM 729 C CA . TYR A 1 89 ? -15.274 -2.500 3.995 1.00 77.50 89 TYR A CA 1
ATOM 730 C C . TYR A 1 89 ? -15.661 -1.516 5.106 1.00 77.50 89 TYR A C 1
ATOM 732 O O . TYR A 1 89 ? -15.937 -1.941 6.223 1.00 77.50 89 TYR A O 1
ATOM 740 N N . SER A 1 90 ? -15.663 -0.212 4.819 1.00 66.50 90 SER A N 1
ATOM 741 C CA . SER A 1 90 ? -16.092 0.835 5.754 1.00 66.50 90 SER A CA 1
ATOM 742 C C . SER A 1 90 ? -17.601 1.136 5.704 1.00 66.50 90 SER A C 1
ATOM 744 O O . SER A 1 90 ? -18.040 2.048 6.406 1.00 66.50 90 SER A O 1
ATOM 746 N N . ALA A 1 91 ? -18.368 0.436 4.859 1.00 55.28 91 ALA A N 1
ATOM 747 C CA . ALA A 1 91 ? -19.825 0.554 4.735 1.00 55.28 91 ALA A CA 1
ATOM 748 C C . ALA A 1 91 ? -20.540 -0.525 5.560 1.00 55.28 91 ALA A C 1
ATOM 750 O O . ALA A 1 91 ? -21.584 -0.187 6.161 1.00 55.28 91 ALA A O 1
#

Radius of gyration: 13.75 Å; chains: 1; bounding box: 30×36×40 Å

Foldseek 3Di:
DPPVVVVVVVVVLPDFLCVQADVVLVVCCCPVLPDDSVNCRVLSVLRNLLVVQPVCSSVVLVVLSVVLPPPPGSNVSSSVVSVVVSVVSVD

Organism: Bacteroides uniformis (NCBI:txid820)